Protein AF-A0A0E3PGS8-F1 (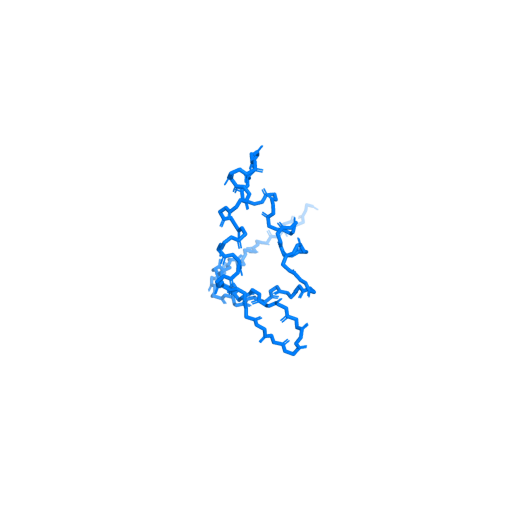afdb_monomer_lite)

Sequence (70 aa):
MKVFPFEHKNRFENLEVALEHFKPQCAAFSPEQEEIPRSYFQEVLEDENGALVQKGRSTRVKVWWKVSAF

Secondary structure (DSSP, 8-state):
-EEEEEEEEEEESSHHHHHHHHHHHHT--SHHHHHHHHHHHHHHPEESSSSEEEEEEEEEEE---PPPP-

pLDDT: mean 90.58, std 5.08, range [63.53, 95.56]

Organism: NCBI:txid1434119

Structure (mmCIF, N/CA/C/O backbone):
data_AF-A0A0E3PGS8-F1
#
_entry.id   AF-A0A0E3PGS8-F1
#
loop_
_atom_site.group_PDB
_atom_site.id
_atom_site.type_symbol
_atom_site.label_atom_id
_atom_site.label_alt_id
_atom_site.label_comp_id
_atom_site.label_asym_id
_atom_site.label_entity_id
_atom_site.label_seq_id
_atom_site.pdbx_PDB_ins_code
_atom_site.Cartn_x
_atom_site.Cartn_y
_atom_site.Cartn_z
_atom_site.occupancy
_atom_site.B_iso_or_equiv
_atom_site.auth_seq_id
_atom_site.auth_comp_id
_atom_site.auth_asym_id
_atom_site.auth_atom_id
_atom_site.pdbx_PDB_model_num
ATOM 1 N N . MET A 1 1 ? 15.868 -7.891 -20.909 1.00 85.56 1 MET A N 1
ATOM 2 C CA . MET A 1 1 ? 14.869 -7.186 -20.079 1.00 85.56 1 MET A CA 1
ATOM 3 C C . MET A 1 1 ? 13.609 -8.035 -19.994 1.00 85.56 1 MET A C 1
ATOM 5 O O . MET A 1 1 ? 13.230 -8.618 -21.001 1.00 85.56 1 MET A O 1
ATOM 9 N N . LYS A 1 2 ? 12.980 -8.137 -18.819 1.00 93.75 2 LYS A N 1
ATOM 10 C CA . LYS A 1 2 ? 11.705 -8.848 -18.616 1.00 93.75 2 LYS A CA 1
ATOM 11 C C . LYS A 1 2 ? 10.761 -7.991 -17.775 1.00 93.75 2 LYS A C 1
ATOM 13 O O . LYS A 1 2 ? 11.191 -7.500 -16.738 1.00 93.75 2 LYS A O 1
ATOM 18 N N . VAL A 1 3 ? 9.504 -7.861 -18.198 1.00 95.06 3 VAL A N 1
ATOM 19 C CA . VAL A 1 3 ? 8.431 -7.156 -17.472 1.00 95.06 3 VAL A CA 1
ATOM 20 C C . VAL A 1 3 ? 7.416 -8.183 -16.975 1.00 95.06 3 VAL A C 1
ATOM 22 O O . VAL A 1 3 ? 7.062 -9.090 -17.725 1.00 95.06 3 VAL A O 1
ATOM 25 N N . PHE A 1 4 ? 6.985 -8.091 -15.717 1.00 95.38 4 PHE A N 1
ATOM 26 C CA . PHE A 1 4 ? 6.009 -9.020 -15.139 1.00 95.38 4 PHE A CA 1
ATOM 27 C C . PHE A 1 4 ? 5.228 -8.381 -13.978 1.00 95.38 4 PHE A C 1
ATOM 29 O O . PHE A 1 4 ? 5.788 -7.554 -13.252 1.00 95.38 4 PHE A O 1
ATOM 36 N N . PRO A 1 5 ? 3.947 -8.746 -13.781 1.00 94.56 5 PRO A N 1
ATOM 37 C CA . PRO A 1 5 ? 3.205 -8.348 -12.592 1.00 94.56 5 PRO A CA 1
ATOM 38 C C . PRO A 1 5 ? 3.764 -9.064 -11.355 1.00 94.56 5 PRO A C 1
ATOM 40 O O . PRO A 1 5 ? 4.226 -10.202 -11.436 1.00 94.56 5 PRO A O 1
ATOM 43 N N . PHE A 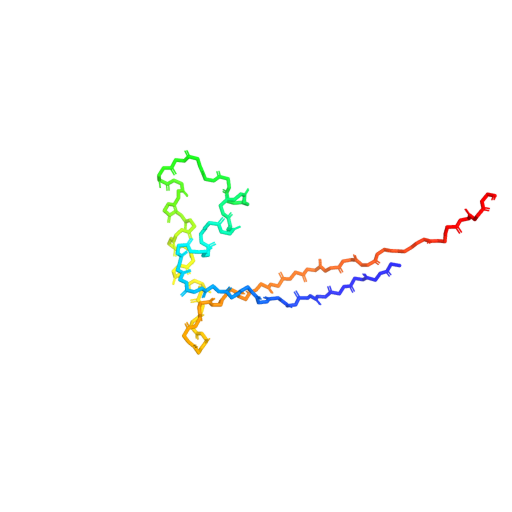1 6 ? 3.716 -8.398 -10.208 1.00 92.75 6 PHE A N 1
ATOM 44 C CA . PHE A 1 6 ? 4.138 -8.943 -8.926 1.00 92.75 6 PHE A CA 1
ATOM 45 C C . PHE A 1 6 ? 3.180 -8.506 -7.822 1.00 92.75 6 PHE A C 1
ATOM 47 O O . PHE A 1 6 ? 3.067 -7.313 -7.510 1.00 92.75 6 PHE A O 1
ATOM 54 N N . GLU A 1 7 ? 2.511 -9.492 -7.236 1.00 92.69 7 GLU A N 1
ATOM 55 C CA . GLU A 1 7 ? 1.726 -9.333 -6.018 1.00 92.69 7 GLU A CA 1
ATOM 56 C C . GLU A 1 7 ? 2.657 -9.391 -4.812 1.00 92.69 7 GLU A C 1
ATOM 58 O O . GLU A 1 7 ? 3.546 -10.239 -4.730 1.00 92.69 7 GLU A O 1
ATOM 63 N N . HIS A 1 8 ? 2.469 -8.465 -3.884 1.00 89.06 8 HIS A N 1
ATOM 64 C CA . HIS A 1 8 ? 3.196 -8.435 -2.628 1.00 89.06 8 HIS A CA 1
ATOM 65 C C . HIS A 1 8 ? 2.232 -8.192 -1.481 1.00 89.06 8 HIS A C 1
ATOM 67 O O . HIS A 1 8 ? 1.229 -7.497 -1.625 1.00 89.06 8 HIS A O 1
ATOM 73 N N . LYS A 1 9 ? 2.551 -8.798 -0.342 1.00 92.38 9 LYS A N 1
ATOM 74 C CA . LYS A 1 9 ? 1.806 -8.637 0.896 1.00 92.38 9 LYS A CA 1
ATOM 75 C C . LYS A 1 9 ? 2.726 -7.992 1.918 1.00 92.38 9 LYS A C 1
ATOM 77 O O . LYS A 1 9 ? 3.749 -8.588 2.253 1.00 92.38 9 LYS A O 1
ATOM 82 N N . ASN A 1 10 ? 2.359 -6.817 2.411 1.00 92.00 10 ASN A N 1
ATOM 83 C CA . ASN A 1 10 ? 2.960 -6.269 3.622 1.00 92.00 10 ASN A CA 1
ATOM 84 C C . ASN A 1 10 ? 2.086 -6.692 4.803 1.00 92.00 10 ASN A C 1
ATOM 86 O O . ASN A 1 10 ? 0.865 -6.572 4.725 1.00 92.00 10 ASN A O 1
ATOM 90 N N . ARG A 1 11 ? 2.696 -7.245 5.854 1.00 94.50 11 ARG A N 1
ATOM 91 C CA . ARG A 1 11 ? 1.987 -7.692 7.060 1.00 94.50 11 ARG A CA 1
ATOM 92 C C . ARG A 1 11 ? 2.387 -6.793 8.219 1.00 94.50 11 ARG A C 1
ATOM 94 O O . ARG A 1 11 ? 3.577 -6.547 8.409 1.00 94.50 11 ARG A O 1
ATOM 101 N N . PHE A 1 12 ? 1.402 -6.349 8.981 1.00 95.12 12 PHE A N 1
ATOM 102 C CA . PHE A 1 12 ? 1.565 -5.445 10.106 1.00 95.12 12 PHE A CA 1
ATOM 103 C C . PHE A 1 12 ? 0.815 -5.988 11.319 1.00 95.12 12 PHE A C 1
ATOM 105 O O . PHE A 1 12 ? -0.209 -6.656 11.184 1.00 95.12 12 PHE A O 1
ATOM 112 N N . GLU A 1 13 ? 1.341 -5.704 12.505 1.00 94.69 13 GLU A N 1
ATOM 113 C CA . GLU A 1 13 ? 0.697 -6.074 13.768 1.00 94.69 13 GLU A CA 1
ATOM 114 C C . GLU A 1 13 ? -0.559 -5.231 14.026 1.00 94.69 13 GLU A C 1
ATOM 116 O O . GLU A 1 13 ? -1.562 -5.732 14.518 1.00 94.69 13 GLU A O 1
ATOM 121 N N . ASN A 1 14 ? -0.507 -3.948 13.671 1.00 93.81 14 ASN A N 1
ATOM 122 C CA . ASN A 1 14 ? -1.577 -2.981 13.875 1.00 93.81 14 ASN A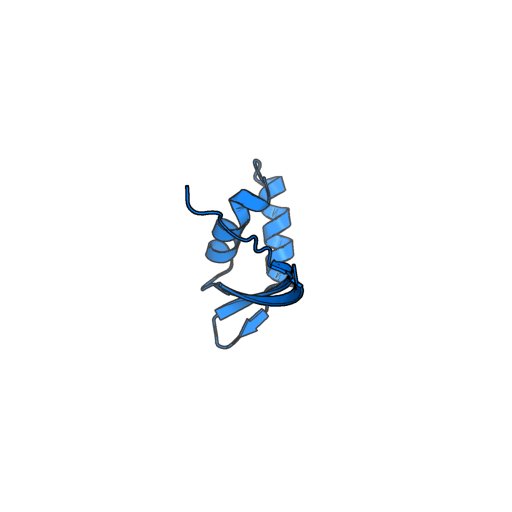 CA 1
ATOM 123 C C . ASN A 1 14 ? -1.468 -1.834 12.856 1.00 93.81 14 ASN A C 1
ATOM 125 O O . ASN A 1 14 ? -0.558 -1.793 12.018 1.00 93.81 14 ASN A O 1
ATOM 129 N N . LEU A 1 15 ? -2.441 -0.924 12.909 1.00 92.81 15 LEU A N 1
ATOM 130 C CA . LEU A 1 15 ? -2.580 0.186 11.972 1.00 92.81 15 LEU A CA 1
ATOM 131 C C . LEU A 1 15 ? -1.436 1.197 12.115 1.00 92.81 15 LEU A C 1
ATOM 133 O O . LEU A 1 15 ? -0.959 1.730 11.118 1.00 92.81 15 LEU A O 1
ATOM 137 N N . GLU A 1 16 ? -0.967 1.434 13.335 1.00 92.50 16 GLU A N 1
ATOM 138 C CA . GLU A 1 16 ? 0.116 2.361 13.652 1.00 92.50 16 GLU A CA 1
ATOM 139 C C . GLU A 1 16 ? 1.427 1.910 13.001 1.00 92.50 16 GLU A C 1
ATOM 141 O O . GLU A 1 16 ? 2.109 2.705 12.355 1.00 92.50 16 GLU A O 1
ATOM 146 N N . V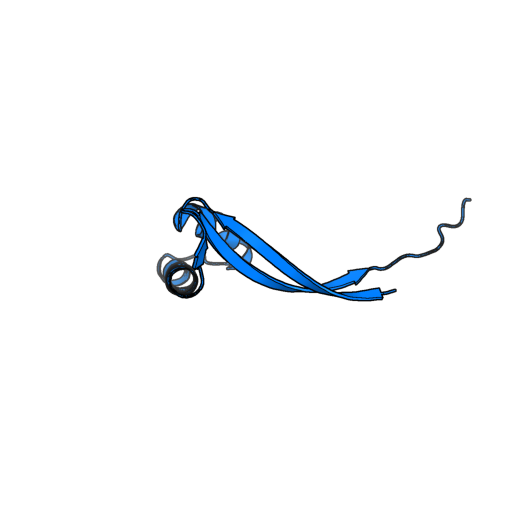AL A 1 17 ? 1.742 0.614 13.083 1.00 93.88 17 VAL A N 1
ATOM 147 C CA . VAL A 1 17 ? 2.917 0.027 12.423 1.00 93.88 17 VAL A CA 1
ATOM 148 C C . VAL A 1 17 ? 2.801 0.131 10.897 1.00 93.88 17 VAL A C 1
ATOM 150 O O . VAL A 1 17 ? 3.797 0.408 10.223 1.00 93.88 17 VAL A O 1
ATOM 153 N N . ALA A 1 18 ? 1.600 -0.049 10.336 1.00 93.38 18 ALA A N 1
ATOM 154 C CA . ALA A 1 18 ? 1.369 0.147 8.904 1.00 93.38 18 ALA A CA 1
ATOM 155 C C . ALA A 1 18 ? 1.583 1.613 8.490 1.00 93.38 18 ALA A C 1
ATOM 157 O O . ALA A 1 18 ? 2.264 1.889 7.502 1.00 93.38 18 ALA A O 1
ATOM 158 N N . LEU A 1 19 ? 1.051 2.562 9.261 1.00 91.44 19 LEU A N 1
ATOM 159 C CA . LEU A 1 19 ? 1.187 3.993 8.993 1.00 91.44 19 LEU A CA 1
ATOM 160 C C . LEU A 1 19 ? 2.642 4.447 9.023 1.00 91.44 19 LEU A C 1
ATOM 162 O O . LEU A 1 19 ? 3.084 5.094 8.078 1.00 91.44 19 LEU A O 1
ATOM 166 N N . GLU A 1 20 ? 3.407 4.058 10.042 1.00 91.06 20 GLU A N 1
ATOM 167 C CA . GLU A 1 20 ? 4.832 4.393 10.137 1.00 91.06 20 GLU A CA 1
ATOM 168 C C . GLU A 1 20 ? 5.640 3.822 8.961 1.00 91.06 20 GLU A C 1
ATOM 170 O O . GLU A 1 20 ? 6.528 4.490 8.429 1.00 91.06 20 GLU A O 1
ATOM 175 N N . HIS A 1 21 ? 5.285 2.627 8.472 1.00 91.06 21 HIS A N 1
ATOM 176 C CA . HIS A 1 21 ? 5.911 2.041 7.285 1.00 91.06 21 HIS A CA 1
ATOM 177 C C . HIS A 1 21 ? 5.682 2.879 6.013 1.00 91.06 21 HIS A C 1
ATOM 179 O O . HIS A 1 21 ? 6.588 3.031 5.186 1.00 91.06 21 HIS A O 1
ATOM 185 N N . PHE A 1 22 ? 4.475 3.427 5.842 1.00 88.69 22 PHE A N 1
ATOM 186 C CA . PHE A 1 22 ? 4.097 4.198 4.654 1.00 88.69 22 PHE A CA 1
ATOM 187 C C . PHE A 1 22 ? 4.327 5.705 4.785 1.00 88.69 22 PHE A C 1
ATOM 189 O O . PHE A 1 22 ? 4.358 6.403 3.772 1.00 88.69 22 PHE A O 1
ATOM 196 N N . LYS A 1 23 ? 4.575 6.216 5.992 1.00 86.44 23 LYS A N 1
ATOM 197 C CA . LYS A 1 23 ? 4.782 7.642 6.272 1.00 86.44 23 LYS A CA 1
ATOM 198 C C . LYS A 1 23 ? 5.805 8.323 5.349 1.00 86.44 23 LYS A C 1
ATOM 200 O O . LYS A 1 23 ? 5.471 9.374 4.798 1.00 86.44 23 LYS A O 1
ATOM 205 N N . PRO A 1 24 ? 6.988 7.733 5.059 1.00 86.50 24 PRO A N 1
ATOM 206 C CA . PRO A 1 24 ? 7.948 8.342 4.133 1.00 86.50 24 PRO A CA 1
ATOM 207 C C . PRO A 1 24 ? 7.427 8.463 2.692 1.00 86.50 24 PRO A C 1
ATOM 209 O O . PRO A 1 24 ? 7.887 9.312 1.938 1.00 86.50 24 PRO A O 1
ATOM 212 N N . GLN A 1 25 ? 6.487 7.600 2.301 1.00 86.56 25 GLN A N 1
ATOM 213 C CA . GLN A 1 25 ? 5.929 7.514 0.949 1.00 86.56 25 GLN A CA 1
ATOM 214 C C . GLN A 1 25 ? 4.713 8.434 0.789 1.00 86.56 25 GLN A C 1
ATOM 216 O O . GLN A 1 25 ? 4.492 8.982 -0.288 1.00 86.56 25 GLN A O 1
ATOM 221 N N . CYS A 1 26 ? 3.939 8.619 1.862 1.00 84.94 26 CYS A N 1
ATOM 222 C CA . CYS A 1 26 ? 2.749 9.465 1.874 1.00 84.94 26 CYS A CA 1
ATOM 223 C C . CYS A 1 26 ? 3.064 10.964 1.932 1.00 84.94 26 CYS A C 1
ATOM 225 O O . CYS A 1 26 ? 2.176 11.757 1.636 1.00 84.94 26 CYS A O 1
ATOM 227 N N . ALA A 1 27 ? 4.293 11.352 2.304 1.00 85.50 27 ALA A N 1
ATOM 228 C CA . ALA A 1 27 ? 4.712 12.753 2.424 1.00 85.50 27 ALA A CA 1
ATOM 229 C C . ALA A 1 27 ? 3.693 13.610 3.211 1.00 85.50 27 ALA A C 1
ATOM 231 O O . ALA A 1 27 ? 3.360 14.729 2.823 1.00 85.50 27 ALA A O 1
ATOM 232 N N . ALA A 1 28 ? 3.163 13.046 4.301 1.00 81.94 28 ALA A N 1
ATOM 233 C CA . ALA A 1 28 ? 2.253 13.730 5.208 1.00 81.94 28 ALA A CA 1
ATOM 234 C C . ALA A 1 28 ? 3.072 14.504 6.250 1.00 81.94 28 ALA A C 1
ATOM 236 O O . ALA A 1 28 ? 3.862 13.910 6.985 1.00 81.94 28 ALA A O 1
ATOM 237 N N . PHE A 1 29 ? 2.907 15.826 6.289 1.00 82.06 29 PHE A N 1
ATOM 238 C CA . PHE A 1 29 ? 3.679 16.740 7.140 1.00 82.06 29 PHE A CA 1
ATOM 239 C C . PHE A 1 29 ? 2.812 17.511 8.146 1.00 82.06 29 PHE A C 1
ATOM 241 O O . PHE A 1 29 ? 3.349 18.245 8.975 1.00 82.06 29 PHE A O 1
ATOM 248 N N . SER A 1 30 ? 1.486 17.360 8.084 1.00 87.38 30 SER A N 1
ATOM 249 C CA . SER A 1 30 ? 0.538 17.929 9.044 1.00 87.38 30 SER A CA 1
ATOM 250 C C . SER A 1 30 ? -0.394 16.854 9.617 1.00 87.38 30 SER A C 1
ATOM 252 O O . SER A 1 30 ? -0.624 15.841 8.954 1.00 87.38 30 SER A O 1
ATOM 254 N N . PRO A 1 31 ? -0.991 17.076 10.804 1.00 87.69 31 PRO A N 1
ATOM 255 C CA . PRO A 1 31 ? -1.962 16.144 11.381 1.00 87.69 31 PRO A CA 1
ATOM 256 C C . PRO A 1 31 ? -3.136 15.837 10.441 1.00 87.69 31 PRO A C 1
ATOM 258 O O . PRO A 1 31 ? -3.534 14.690 10.291 1.00 87.69 31 PRO A O 1
ATOM 261 N N . GLU A 1 32 ? -3.646 16.844 9.729 1.00 89.31 32 GLU A N 1
ATOM 262 C CA . GLU A 1 32 ? -4.729 16.670 8.750 1.00 89.31 32 GLU A CA 1
ATOM 263 C C . GLU A 1 32 ? -4.303 15.795 7.564 1.00 89.31 32 GLU A C 1
ATOM 265 O O . GLU A 1 32 ? -5.091 14.997 7.061 1.00 89.31 32 GLU A O 1
ATOM 270 N N . GLN A 1 33 ? -3.043 15.909 7.130 1.00 89.31 33 GLN A N 1
ATOM 271 C CA . GLN A 1 33 ? -2.488 15.050 6.086 1.00 89.31 33 GLN A CA 1
ATOM 272 C C . GLN A 1 33 ? -2.256 13.619 6.573 1.00 89.31 33 GLN A C 1
ATOM 274 O O . GLN A 1 33 ? -2.308 12.711 5.750 1.00 89.31 33 GLN A O 1
ATOM 279 N N . GLU A 1 34 ? -2.008 13.401 7.869 1.00 88.94 34 GLU A N 1
ATOM 280 C CA . GLU A 1 34 ? -1.853 12.063 8.459 1.00 88.94 34 GLU A CA 1
ATOM 281 C C . GLU A 1 34 ? -3.193 11.312 8.592 1.00 88.94 34 GLU A C 1
ATOM 283 O O . GLU A 1 34 ? -3.214 10.081 8.521 1.00 88.94 34 GLU A O 1
ATOM 288 N N . GLU A 1 35 ? -4.326 12.016 8.694 1.00 91.50 35 GLU A N 1
ATOM 289 C CA . GLU A 1 35 ? -5.651 11.373 8.733 1.00 91.50 35 GLU A CA 1
ATOM 290 C C . GLU A 1 35 ? -6.052 10.730 7.398 1.00 91.50 35 GLU A C 1
ATOM 292 O O . GLU A 1 35 ? -6.784 9.738 7.381 1.00 91.50 35 GLU A O 1
ATOM 297 N N . ILE A 1 36 ? -5.552 11.250 6.273 1.00 91.00 36 ILE A N 1
ATOM 298 C CA . ILE A 1 36 ? -5.821 10.700 4.936 1.00 91.00 36 ILE A CA 1
ATOM 299 C C . ILE A 1 36 ? -5.301 9.254 4.805 1.00 91.00 36 ILE A C 1
ATOM 301 O O . ILE A 1 36 ? -6.111 8.363 4.535 1.00 91.00 36 ILE A O 1
ATOM 305 N N . PRO A 1 37 ? -3.996 8.957 5.007 1.00 91.75 37 PRO A N 1
ATOM 306 C CA . PRO A 1 37 ? -3.498 7.591 4.954 1.00 91.75 37 PRO A CA 1
ATOM 307 C C . PRO A 1 37 ? -4.089 6.728 6.068 1.00 91.75 37 PRO A C 1
ATOM 309 O O . PRO A 1 37 ? -4.318 5.548 5.828 1.00 91.75 37 PRO A O 1
ATOM 312 N N . ARG A 1 38 ? -4.398 7.282 7.251 1.00 93.50 38 ARG A N 1
ATOM 313 C CA . ARG A 1 38 ? -5.074 6.522 8.315 1.00 93.50 38 ARG A CA 1
ATOM 314 C C . ARG A 1 38 ? -6.435 6.008 7.860 1.00 93.50 38 ARG A C 1
ATOM 316 O O . ARG A 1 38 ? -6.667 4.804 7.931 1.00 93.50 38 ARG A O 1
ATOM 323 N N . SER A 1 39 ? -7.287 6.899 7.362 1.00 93.69 39 SER A N 1
ATOM 324 C CA . SER A 1 39 ? -8.625 6.548 6.872 1.00 93.69 39 SER A CA 1
ATOM 325 C C . SER A 1 39 ? -8.530 5.545 5.723 1.00 93.69 39 SER A C 1
ATOM 327 O O . SER A 1 39 ? -9.204 4.521 5.725 1.00 93.69 39 SER A O 1
ATOM 329 N N . TYR A 1 40 ? -7.604 5.777 4.790 1.00 92.25 40 TYR A N 1
ATOM 330 C CA . TYR A 1 40 ? -7.356 4.858 3.684 1.00 92.25 40 TYR A CA 1
ATOM 331 C C . TYR A 1 40 ? -6.947 3.458 4.167 1.00 92.25 40 TYR A C 1
ATOM 333 O O . TYR A 1 40 ? -7.541 2.467 3.752 1.00 92.25 40 TYR A O 1
ATOM 341 N N . PHE A 1 41 ? -5.959 3.344 5.062 1.00 92.69 41 PHE A N 1
ATOM 342 C CA . PHE A 1 41 ? -5.485 2.044 5.544 1.00 92.69 41 PHE A CA 1
ATOM 343 C C . PHE A 1 41 ? -6.510 1.305 6.404 1.00 92.69 41 PHE A C 1
ATOM 345 O O . PHE A 1 41 ? -6.526 0.078 6.373 1.00 92.69 41 PHE A O 1
ATOM 352 N N . GLN A 1 42 ? -7.393 2.010 7.111 1.00 93.12 42 GLN A N 1
ATOM 353 C CA . GLN A 1 42 ? -8.524 1.375 7.794 1.00 93.12 42 GLN A CA 1
ATOM 354 C C . GLN A 1 42 ? -9.477 0.674 6.820 1.00 93.12 42 GLN A C 1
ATOM 356 O O . GLN A 1 42 ? -10.042 -0.359 7.166 1.00 93.12 42 GLN A O 1
ATOM 361 N N . GLU A 1 43 ? -9.639 1.207 5.608 1.00 92.19 43 GLU A N 1
ATOM 362 C CA . GLU A 1 43 ? -10.508 0.620 4.586 1.00 92.19 43 GLU A CA 1
ATOM 363 C C . GLU A 1 43 ? -9.823 -0.500 3.790 1.00 92.19 43 GLU A C 1
ATOM 365 O O . GLU A 1 43 ? -10.481 -1.466 3.404 1.00 92.19 43 GLU A O 1
ATOM 370 N N . VAL A 1 44 ? -8.516 -0.380 3.517 1.00 91.19 44 VAL A N 1
ATOM 371 C CA . VAL A 1 44 ? -7.822 -1.290 2.583 1.00 91.19 44 VAL A CA 1
ATOM 372 C C . VAL A 1 44 ? -7.021 -2.417 3.234 1.00 91.19 44 VAL A C 1
ATOM 374 O O . VAL A 1 44 ? -6.614 -3.343 2.528 1.00 91.19 44 VAL A O 1
ATOM 377 N N . LEU A 1 45 ? -6.721 -2.341 4.535 1.00 93.38 45 LEU A N 1
ATOM 378 C CA . LEU A 1 45 ? -6.022 -3.418 5.236 1.00 93.38 45 LEU A CA 1
ATOM 379 C C . LEU A 1 45 ? -7.000 -4.540 5.571 1.00 93.38 45 LEU A C 1
ATOM 381 O O . LEU A 1 45 ? -8.024 -4.328 6.212 1.00 93.38 45 LEU A O 1
ATOM 385 N N . GLU A 1 46 ? -6.652 -5.756 5.168 1.00 93.81 46 GLU A N 1
ATOM 386 C CA . GLU A 1 46 ? -7.451 -6.941 5.462 1.00 93.81 46 GLU A CA 1
ATOM 387 C C . GLU A 1 46 ? -6.891 -7.666 6.690 1.00 93.81 46 GLU A C 1
ATOM 389 O O . GLU A 1 46 ? -5.674 -7.825 6.805 1.00 93.81 46 GLU A O 1
ATOM 394 N N . ASP A 1 47 ? -7.753 -8.157 7.583 1.00 93.12 47 ASP A N 1
ATOM 395 C CA . ASP A 1 47 ? -7.319 -9.093 8.625 1.00 93.12 47 ASP A CA 1
ATOM 396 C C . ASP A 1 47 ? -7.047 -10.473 8.006 1.00 93.12 47 ASP A C 1
ATOM 398 O O . ASP A 1 47 ? -7.929 -11.097 7.411 1.00 93.12 47 ASP A O 1
ATOM 402 N N . GLU A 1 48 ? -5.814 -10.962 8.141 1.00 93.00 48 GLU A N 1
ATOM 403 C CA . GLU A 1 48 ? -5.453 -12.345 7.833 1.00 93.00 48 GLU A CA 1
ATOM 404 C C . GLU A 1 48 ? -4.746 -12.982 9.039 1.00 93.00 48 GLU A C 1
ATOM 406 O O . GLU A 1 48 ? -3.534 -12.812 9.224 1.00 93.00 48 GLU A O 1
ATOM 411 N N . ASN A 1 49 ? -5.479 -13.805 9.796 1.00 88.88 49 ASN A N 1
ATOM 412 C CA . ASN A 1 49 ? -4.982 -14.546 10.963 1.00 88.88 49 ASN A CA 1
ATOM 413 C C . ASN A 1 49 ? -4.427 -13.626 12.068 1.00 88.88 49 ASN A C 1
ATOM 415 O O . ASN A 1 49 ? -3.360 -13.907 12.619 1.00 88.88 49 ASN A O 1
ATOM 419 N N . GLY A 1 50 ? -5.128 -12.528 12.371 1.00 89.06 50 GLY A N 1
ATOM 420 C CA . GLY A 1 50 ? -4.727 -11.586 13.422 1.00 89.06 50 GLY A CA 1
ATOM 421 C C . GLY A 1 50 ? -3.569 -10.663 13.034 1.00 89.06 50 GLY A C 1
ATOM 422 O O . GLY A 1 50 ? -2.941 -10.069 13.905 1.00 89.06 50 GLY A O 1
ATOM 423 N N . ALA A 1 51 ? -3.264 -10.562 11.739 1.00 92.81 51 ALA A N 1
ATOM 424 C CA . ALA A 1 51 ? -2.347 -9.571 11.192 1.00 92.81 51 ALA A CA 1
ATOM 425 C C . ALA A 1 51 ? -3.076 -8.722 10.150 1.00 92.81 51 ALA A C 1
ATOM 427 O O . ALA A 1 51 ? -3.812 -9.260 9.322 1.00 92.81 51 ALA A O 1
ATOM 428 N N . LEU A 1 52 ? -2.798 -7.420 10.136 1.00 95.44 52 LEU A N 1
ATOM 429 C CA . LEU A 1 52 ? -3.274 -6.524 9.089 1.00 95.44 52 LEU A CA 1
ATOM 430 C C . LEU A 1 52 ? -2.406 -6.683 7.844 1.00 95.44 52 LEU A C 1
ATOM 432 O O . LEU A 1 52 ? -1.180 -6.551 7.895 1.00 95.44 52 LEU A O 1
ATOM 436 N N . VAL A 1 53 ? -3.033 -6.972 6.709 1.00 95.56 53 VAL A N 1
ATOM 437 C CA . VAL A 1 53 ? -2.349 -7.261 5.451 1.00 95.56 53 VAL A CA 1
ATOM 438 C C . VAL A 1 53 ? -2.716 -6.235 4.395 1.00 95.56 53 VAL A C 1
ATOM 440 O O . VAL A 1 53 ? -3.866 -6.119 3.981 1.00 95.56 53 VAL A O 1
ATOM 443 N N . GLN A 1 54 ? -1.697 -5.542 3.889 1.00 93.06 54 GLN A N 1
ATOM 444 C CA . GLN A 1 54 ? -1.804 -4.725 2.689 1.00 93.06 54 GLN A CA 1
ATOM 445 C C . GLN A 1 54 ? -1.455 -5.585 1.476 1.00 93.06 54 GLN A C 1
ATOM 447 O O . GLN A 1 54 ? -0.324 -6.063 1.346 1.00 93.06 54 GLN A O 1
ATOM 452 N N . LYS A 1 55 ? -2.421 -5.780 0.576 1.00 91.69 55 LYS A N 1
ATOM 453 C CA . LYS A 1 55 ? -2.208 -6.467 -0.704 1.00 91.69 55 LYS A CA 1
ATOM 454 C C . LYS A 1 55 ? -1.861 -5.442 -1.777 1.00 91.69 55 LYS A C 1
ATOM 456 O O . LYS A 1 55 ? -2.709 -4.692 -2.248 1.00 91.69 55 LYS A O 1
ATOM 461 N N . GLY A 1 56 ? -0.593 -5.408 -2.164 1.00 87.75 56 GLY A N 1
ATOM 462 C CA . GLY A 1 56 ? -0.085 -4.548 -3.221 1.00 87.75 56 GLY A CA 1
ATOM 463 C C . GLY A 1 56 ? 0.106 -5.305 -4.531 1.00 87.75 56 GLY A C 1
ATOM 464 O O . GLY A 1 56 ? 0.535 -6.460 -4.558 1.00 87.75 56 GLY A O 1
ATOM 465 N N . ARG A 1 57 ? -0.130 -4.626 -5.654 1.00 90.38 57 ARG A N 1
ATOM 466 C CA . ARG A 1 57 ? 0.219 -5.124 -6.987 1.00 90.38 57 ARG A CA 1
ATOM 467 C C . ARG A 1 57 ? 1.143 -4.127 -7.667 1.00 90.38 57 ARG A C 1
ATOM 469 O O . ARG A 1 57 ? 0.886 -2.931 -7.684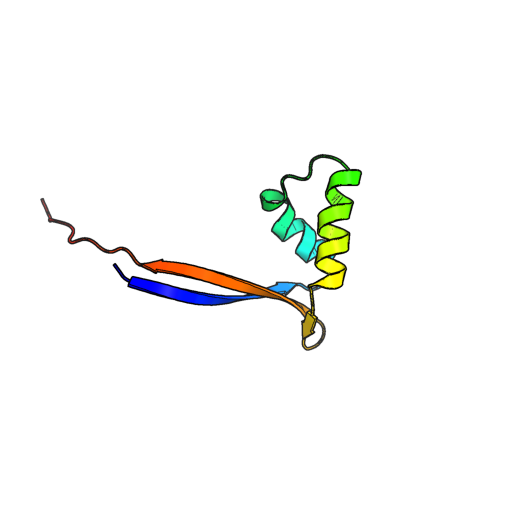 1.00 90.38 57 ARG A O 1
ATOM 476 N N . SER A 1 58 ? 2.246 -4.629 -8.203 1.00 90.38 58 SER A N 1
ATOM 477 C CA . SER A 1 58 ? 3.273 -3.820 -8.861 1.00 90.38 58 SER A CA 1
ATOM 478 C C . SER A 1 58 ? 3.633 -4.426 -10.212 1.00 90.38 58 SER A C 1
ATOM 480 O O . SER A 1 58 ? 3.535 -5.639 -10.393 1.00 90.38 58 SER A O 1
ATOM 482 N N . THR A 1 59 ? 4.074 -3.602 -11.157 1.00 94.69 59 THR A N 1
ATOM 483 C CA . THR A 1 59 ? 4.711 -4.081 -12.390 1.00 94.69 59 THR A CA 1
ATOM 484 C C . THR A 1 59 ? 6.216 -3.985 -12.203 1.00 94.69 59 THR A C 1
ATOM 486 O O . THR A 1 59 ? 6.744 -2.896 -11.995 1.00 94.69 59 THR A O 1
ATOM 489 N N . ARG A 1 60 ? 6.920 -5.118 -12.254 1.00 94.69 60 ARG A N 1
ATOM 490 C CA . ARG A 1 60 ? 8.374 -5.168 -12.063 1.00 94.69 60 ARG A CA 1
ATOM 491 C C . ARG A 1 60 ? 9.097 -5.354 -13.389 1.00 94.69 60 ARG A C 1
ATOM 493 O O . ARG A 1 60 ? 8.644 -6.093 -14.264 1.00 94.69 60 ARG A O 1
ATOM 500 N N . VAL A 1 61 ? 10.257 -4.708 -13.504 1.00 95.44 61 VAL A N 1
ATOM 501 C CA . VAL A 1 61 ? 11.162 -4.827 -14.651 1.00 95.44 61 VAL A CA 1
ATOM 502 C C . VAL A 1 61 ? 12.491 -5.402 -14.174 1.00 95.44 61 VAL A C 1
ATOM 504 O O . VAL A 1 61 ? 13.151 -4.835 -13.311 1.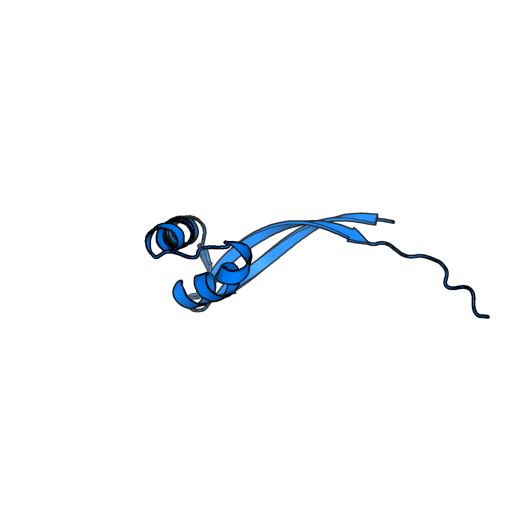00 95.44 61 VAL A O 1
ATOM 507 N N . LYS A 1 62 ? 12.904 -6.535 -14.745 1.00 94.75 62 LYS A N 1
ATOM 508 C CA . LYS A 1 62 ? 14.240 -7.106 -14.553 1.00 94.75 62 LYS A CA 1
ATOM 509 C C . LYS A 1 62 ? 15.119 -6.699 -15.732 1.00 94.75 62 LYS A C 1
ATOM 511 O O . LYS A 1 62 ? 14.838 -7.074 -16.876 1.00 94.75 62 LYS A O 1
ATOM 516 N N . VAL A 1 63 ? 16.172 -5.939 -15.453 1.00 93.75 63 VAL A N 1
ATOM 517 C CA . VAL A 1 63 ? 17.175 -5.491 -16.430 1.00 93.75 63 VAL A CA 1
ATOM 518 C C . VAL A 1 63 ? 18.470 -6.263 -16.182 1.00 93.75 63 VAL A C 1
ATOM 520 O O . VAL A 1 63 ? 18.802 -6.573 -15.042 1.00 93.75 63 VAL A O 1
ATOM 523 N N . TRP A 1 64 ? 19.168 -6.633 -17.249 1.00 92.00 64 TRP A N 1
ATOM 524 C CA . TRP A 1 64 ? 20.486 -7.259 -17.193 1.00 92.00 64 TRP A CA 1
ATOM 525 C C . TRP A 1 64 ? 21.283 -6.808 -18.411 1.00 92.00 64 TRP A C 1
ATOM 527 O O . TRP A 1 64 ? 20.712 -6.599 -19.484 1.00 92.00 64 TRP A O 1
ATOM 537 N N . TRP A 1 65 ? 22.590 -6.678 -18.241 1.00 93.38 65 TRP A N 1
ATOM 538 C CA . TRP A 1 65 ? 23.540 -6.360 -19.297 1.00 93.38 65 TRP A CA 1
ATOM 539 C C . TRP A 1 65 ? 24.785 -7.222 -19.118 1.00 93.38 65 TRP A C 1
ATOM 541 O O . TRP A 1 65 ? 25.080 -7.697 -18.020 1.00 93.38 65 TRP A O 1
ATOM 551 N N . LYS A 1 66 ? 25.505 -7.457 -20.215 1.00 90.62 66 LYS A N 1
ATOM 552 C CA . LYS A 1 66 ? 26.797 -8.137 -20.162 1.00 90.62 66 LYS A CA 1
ATOM 553 C C . LYS A 1 66 ? 27.810 -7.158 -19.576 1.00 90.62 66 LYS A C 1
ATOM 555 O O . LYS A 1 66 ? 27.971 -6.062 -20.104 1.00 90.62 66 LYS A O 1
ATOM 560 N N . VAL A 1 67 ? 28.471 -7.545 -18.491 1.00 88.00 67 VAL A N 1
ATOM 561 C CA . VAL A 1 67 ? 29.627 -6.803 -17.985 1.00 88.00 67 VAL A CA 1
ATOM 562 C C . VAL A 1 67 ? 30.832 -7.263 -18.797 1.00 88.00 67 VAL A C 1
ATOM 564 O O . VAL A 1 67 ? 31.170 -8.446 -18.787 1.00 88.00 67 VAL A O 1
ATOM 567 N N . SER A 1 68 ? 31.433 -6.355 -19.560 1.00 81.69 68 SER A N 1
ATOM 568 C CA . SER A 1 68 ? 32.734 -6.596 -20.181 1.00 81.69 68 SER A CA 1
ATOM 569 C C . SER A 1 68 ? 33.790 -6.531 -19.077 1.00 81.69 68 SER A C 1
ATOM 571 O O . SER A 1 68 ? 33.868 -5.520 -18.382 1.00 81.69 68 SER A O 1
ATOM 573 N N . ALA A 1 69 ? 34.559 -7.602 -18.880 1.00 74.25 69 ALA A N 1
ATOM 574 C CA . ALA A 1 69 ? 35.766 -7.532 -18.062 1.00 74.25 69 ALA A CA 1
ATOM 575 C C . ALA A 1 69 ? 36.813 -6.702 -18.823 1.00 74.25 69 ALA A C 1
ATOM 577 O O . ALA A 1 69 ? 36.989 -6.922 -20.025 1.00 74.25 69 ALA A O 1
ATOM 578 N N . PHE A 1 70 ? 37.420 -5.730 -18.140 1.00 63.53 70 PHE A N 1
ATOM 579 C CA . PHE A 1 70 ? 38.587 -4.993 -18.627 1.00 63.53 70 PHE A CA 1
ATOM 580 C C . PHE A 1 70 ? 39.850 -5.835 -18.459 1.00 63.53 70 PHE A C 1
ATOM 582 O O . PHE A 1 70 ? 39.922 -6.566 -17.444 1.00 63.53 70 PHE A O 1
#

Foldseek 3Di:
DDKDKDKDKDKALDLVRVLVVCVVVQVQDDPVSSVVVSVVLVVQFDDDPNITIHIDMDIDDDDDDDDDDD

Radius of gyration: 17.25 Å; chains: 1; bounding box: 49×32×34 Å